Protein AF-A0A8S1MNM2-F1 (afdb_monomer_lite)

Foldseek 3Di:
DPVVVVVVVVVVVVVVVVVVVVVVVVVLVVVLVPDPPDQWDWDWDDDPWKIKIKTFGRPAPAWDDKDKDWDQDLVQQKIKIWIWTWGQDPVRDIHIHIDIDIDHHPNQFDDAWDWDDDRGMIMTMTTGDPDD

Radius of gyration: 23.04 Å; chains: 1; bounding box: 38×21×87 Å

Organism: NCBI:txid65129

Secondary structure (DSSP, 8-state):
--HHHHHHHHHHHHHHHHHHHHHHHHHHHHHTTS--TTSEEEEEEE-SSEEEEEEEESS-SSEEEEEEEEEEETTTTEEEEEEEEEEE-TTS-EEEEEEEEEEEPPTTB-SPPEEEE-SSEEEEEEEBPPP-

Sequence (132 aa):
MKNDDRNQEINDQEIENEKLREENKILNQELSKVQCNQEFVSSSKYDHRTVWIKLQAQKFKKKIASELKFCVFQQQQVLEITGLIQEIGRENQIEYYLFSQRINLPKAVTGQPKIIQTEEIIEIIYEVQKPN

pLDDT: mean 73.5, std 11.57, range [42.5, 88.0]

Structure (mmCIF, N/CA/C/O backbone):
data_AF-A0A8S1MNM2-F1
#
_entry.id   AF-A0A8S1MNM2-F1
#
loop_
_atom_site.group_PDB
_atom_site.id
_atom_site.type_symbol
_atom_site.label_atom_id
_atom_site.label_alt_id
_atom_site.label_comp_id
_atom_site.label_asym_id
_atom_site.label_entity_id
_atom_site.label_seq_id
_atom_site.pdbx_PDB_ins_code
_atom_site.Cartn_x
_atom_site.Cartn_y
_atom_site.Cartn_z
_atom_site.occupancy
_atom_site.B_iso_or_equiv
_atom_site.auth_seq_id
_atom_site.auth_comp_id
_atom_site.auth_asym_id
_atom_site.auth_atom_id
_atom_site.pdbx_PDB_model_num
ATOM 1 N N . MET A 1 1 ? 18.781 -2.457 -57.894 1.00 54.84 1 MET A N 1
ATOM 2 C CA . MET A 1 1 ? 17.653 -1.881 -57.133 1.00 54.84 1 MET A CA 1
ATOM 3 C C . MET A 1 1 ? 17.033 -2.960 -56.243 1.00 54.84 1 MET A C 1
ATOM 5 O O . MET A 1 1 ? 15.943 -3.417 -56.521 1.00 54.84 1 MET A O 1
ATOM 9 N N . LYS A 1 2 ? 17.778 -3.459 -55.244 1.00 55.69 2 LYS A N 1
ATOM 10 C CA . LYS A 1 2 ? 17.292 -4.425 -54.227 1.00 55.69 2 LYS A CA 1
ATOM 11 C C . LYS A 1 2 ? 17.684 -4.023 -52.793 1.00 55.69 2 LYS A C 1
ATOM 13 O O . LYS A 1 2 ? 17.283 -4.683 -51.846 1.00 55.69 2 LYS A O 1
ATOM 18 N N . ASN A 1 3 ? 18.509 -2.981 -52.647 1.00 56.91 3 ASN A N 1
ATOM 19 C CA . ASN A 1 3 ? 19.006 -2.511 -51.352 1.00 56.91 3 ASN A CA 1
ATOM 20 C C . ASN A 1 3 ? 18.102 -1.424 -50.756 1.00 56.91 3 ASN A C 1
ATOM 22 O O . ASN A 1 3 ? 17.972 -1.371 -49.541 1.00 56.91 3 ASN A O 1
ATOM 26 N N . ASP A 1 4 ? 17.446 -0.617 -51.597 1.00 59.34 4 ASP A N 1
ATOM 27 C CA . ASP A 1 4 ? 16.537 0.443 -51.140 1.00 59.34 4 ASP A CA 1
ATOM 28 C C . ASP A 1 4 ? 15.258 -0.149 -50.521 1.00 59.34 4 ASP A C 1
ATOM 30 O O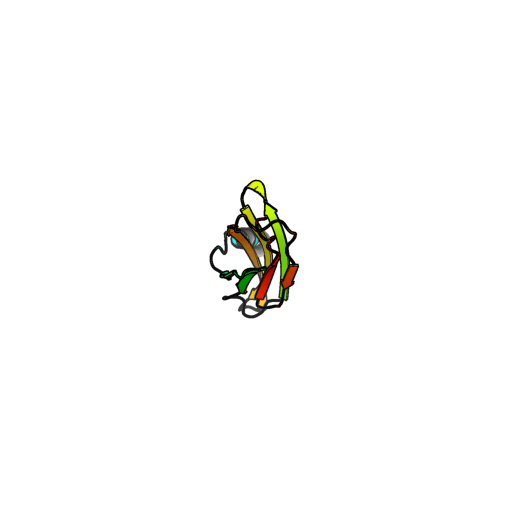 . ASP A 1 4 ? 14.845 0.286 -49.451 1.00 59.34 4 ASP A O 1
ATOM 34 N N . ASP A 1 5 ? 14.730 -1.236 -51.103 1.00 65.38 5 ASP A N 1
ATOM 35 C CA . ASP A 1 5 ? 13.585 -1.983 -50.550 1.00 65.38 5 ASP A CA 1
ATOM 36 C C . ASP A 1 5 ? 13.903 -2.609 -49.180 1.00 65.38 5 ASP A C 1
ATOM 38 O O . ASP A 1 5 ? 13.073 -2.610 -48.277 1.00 65.38 5 ASP A O 1
ATOM 42 N N . ARG A 1 6 ? 15.138 -3.098 -48.994 1.00 66.75 6 ARG A N 1
ATOM 43 C CA . ARG A 1 6 ? 15.581 -3.738 -47.743 1.00 66.75 6 ARG A CA 1
ATOM 44 C C . ARG A 1 6 ? 15.808 -2.736 -46.615 1.00 66.75 6 ARG A C 1
ATOM 46 O O . ARG A 1 6 ? 15.557 -3.056 -45.461 1.00 66.75 6 ARG A O 1
ATOM 53 N N . ASN A 1 7 ? 16.293 -1.539 -46.938 1.00 78.50 7 ASN A N 1
ATOM 54 C CA . ASN A 1 7 ? 16.490 -0.480 -45.948 1.00 78.50 7 ASN A CA 1
ATOM 55 C C . ASN A 1 7 ? 15.153 0.099 -45.471 1.00 78.50 7 ASN A C 1
ATOM 57 O O . ASN A 1 7 ? 15.028 0.442 -44.298 1.00 78.50 7 ASN A O 1
ATOM 61 N N . GLN A 1 8 ? 14.153 0.156 -46.355 1.00 79.62 8 GLN A N 1
ATOM 62 C CA . GLN A 1 8 ? 12.800 0.551 -45.981 1.00 79.62 8 GLN A CA 1
ATOM 63 C C . GLN A 1 8 ? 12.152 -0.484 -45.054 1.00 79.62 8 GLN A C 1
ATOM 65 O O . GLN A 1 8 ? 11.619 -0.116 -44.014 1.00 79.62 8 GLN A O 1
ATOM 70 N N . GLU A 1 9 ? 12.285 -1.775 -45.373 1.00 82.50 9 GLU A N 1
ATOM 71 C CA . GLU A 1 9 ? 11.758 -2.863 -44.541 1.00 82.50 9 GLU A CA 1
ATOM 72 C C . GLU A 1 9 ? 12.385 -2.882 -43.134 1.00 82.50 9 GLU A C 1
ATOM 74 O O . GLU A 1 9 ? 11.683 -3.096 -42.149 1.00 82.50 9 GLU A O 1
ATOM 79 N N . ILE A 1 10 ? 13.687 -2.588 -43.019 1.00 81.56 10 ILE A N 1
ATOM 80 C CA . ILE A 1 10 ? 14.369 -2.458 -41.719 1.00 81.56 10 ILE A CA 1
ATOM 81 C C . ILE A 1 10 ? 13.810 -1.275 -40.920 1.00 81.56 10 ILE A C 1
ATOM 83 O O . ILE A 1 10 ? 13.503 -1.424 -39.741 1.00 81.56 10 ILE A O 1
ATOM 87 N N . ASN A 1 11 ? 13.639 -0.115 -41.554 1.00 83.19 11 ASN A N 1
ATOM 88 C CA . ASN A 1 11 ? 13.121 1.077 -40.886 1.00 83.19 11 ASN A CA 1
ATOM 89 C C . ASN A 1 11 ? 11.659 0.897 -40.434 1.00 83.19 11 ASN A C 1
ATOM 91 O O . ASN A 1 11 ? 11.285 1.313 -39.339 1.00 83.19 11 ASN A O 1
ATOM 95 N N . ASP A 1 12 ? 10.839 0.225 -41.242 1.00 85.94 12 ASP A N 1
ATOM 96 C CA . ASP A 1 12 ? 9.451 -0.077 -40.891 1.00 85.94 12 ASP A CA 1
ATOM 97 C C . ASP A 1 12 ? 9.381 -1.063 -39.707 1.00 85.94 12 ASP A C 1
ATOM 99 O O . ASP A 1 12 ? 8.591 -0.858 -38.781 1.00 85.94 12 ASP A O 1
ATOM 103 N N . GLN A 1 13 ? 10.271 -2.065 -39.668 1.00 82.12 13 GLN A N 1
ATOM 104 C CA . GLN A 1 13 ? 10.411 -2.983 -38.529 1.00 82.12 13 GLN A CA 1
ATOM 105 C C . GLN A 1 13 ? 10.914 -2.284 -37.258 1.00 82.12 13 GLN A C 1
ATOM 107 O O . GLN A 1 13 ? 10.492 -2.635 -36.156 1.00 82.12 13 GLN A O 1
ATOM 112 N N . GLU A 1 14 ? 11.809 -1.301 -37.363 1.00 83.56 14 GLU A N 1
ATOM 113 C CA . GLU A 1 14 ? 12.272 -0.517 -36.209 1.00 83.56 14 GLU A CA 1
ATOM 114 C C . GLU A 1 14 ? 11.141 0.336 -35.617 1.00 83.56 14 GLU A C 1
ATOM 116 O O . GLU A 1 14 ? 10.948 0.341 -34.401 1.00 83.56 14 GLU A O 1
ATOM 121 N N . ILE A 1 15 ? 10.326 0.972 -36.465 1.00 88.00 15 ILE A N 1
ATOM 122 C CA . ILE A 1 15 ? 9.153 1.748 -36.036 1.00 88.00 15 ILE A CA 1
ATOM 123 C C . ILE A 1 15 ? 8.096 0.845 -35.386 1.00 88.00 15 ILE A C 1
ATOM 125 O O . ILE A 1 15 ? 7.495 1.218 -34.376 1.00 88.00 15 ILE A O 1
ATOM 129 N N . GLU A 1 16 ? 7.851 -0.340 -35.947 1.00 88.00 16 GLU A N 1
ATOM 130 C CA . GLU A 1 16 ? 6.919 -1.312 -35.371 1.00 88.00 16 GLU A CA 1
ATOM 131 C C . GLU A 1 16 ? 7.416 -1.838 -34.016 1.00 88.00 16 GLU A C 1
ATOM 133 O O . GLU A 1 16 ? 6.643 -1.911 -33.061 1.00 88.00 16 GLU A O 1
ATOM 138 N N . ASN A 1 17 ? 8.717 -2.103 -33.881 1.00 84.38 17 ASN A N 1
ATOM 139 C CA . ASN A 1 17 ? 9.314 -2.504 -32.608 1.00 84.38 17 ASN A CA 1
ATOM 140 C C . ASN A 1 17 ? 9.236 -1.405 -31.539 1.00 84.38 17 ASN A C 1
ATOM 142 O O . ASN A 1 17 ? 8.994 -1.714 -30.370 1.00 84.38 17 ASN A O 1
ATOM 146 N N . GLU A 1 18 ? 9.419 -0.135 -31.908 1.00 84.88 18 GLU A N 1
ATOM 147 C CA . GLU A 1 18 ? 9.265 0.996 -30.984 1.00 84.88 18 GLU A CA 1
ATOM 148 C C . GLU A 1 18 ? 7.818 1.078 -30.466 1.00 84.88 18 GLU A C 1
ATOM 150 O O . GLU A 1 18 ? 7.592 1.161 -29.258 1.00 84.88 18 GLU A O 1
ATOM 155 N N . LYS A 1 19 ? 6.827 0.920 -31.356 1.00 87.94 19 LYS A N 1
ATOM 156 C CA . LYS 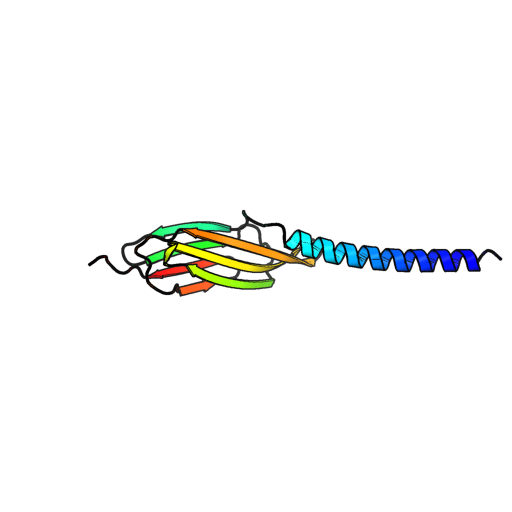A 1 19 ? 5.402 0.876 -30.980 1.00 87.94 19 LYS A CA 1
ATOM 157 C C . LYS A 1 19 ? 5.080 -0.305 -30.070 1.00 87.94 19 LYS A C 1
ATOM 159 O O . LYS A 1 19 ? 4.446 -0.120 -29.035 1.00 87.94 19 LYS A O 1
ATOM 164 N N . LEU A 1 20 ? 5.565 -1.503 -30.401 1.00 78.81 20 LEU A N 1
ATOM 165 C CA . LEU A 1 20 ? 5.372 -2.696 -29.571 1.00 78.81 20 LEU A CA 1
ATOM 166 C C . LEU A 1 20 ? 6.029 -2.553 -28.189 1.00 78.81 20 LEU A C 1
ATOM 168 O O . LEU A 1 20 ? 5.519 -3.099 -27.208 1.00 78.81 20 LEU A O 1
ATOM 172 N N . ARG A 1 21 ? 7.140 -1.813 -28.072 1.00 76.50 21 ARG A N 1
ATOM 173 C CA . ARG A 1 21 ? 7.770 -1.487 -26.780 1.00 76.50 21 ARG A CA 1
ATOM 174 C C . ARG A 1 21 ? 6.947 -0.493 -25.971 1.00 76.50 21 ARG A C 1
ATOM 176 O O . ARG A 1 21 ? 6.814 -0.678 -24.760 1.00 76.50 21 ARG A O 1
ATOM 183 N N . GLU A 1 22 ? 6.387 0.530 -26.607 1.00 79.38 22 GLU A N 1
ATOM 184 C CA . GLU A 1 22 ? 5.488 1.477 -25.943 1.00 79.38 22 GLU A CA 1
ATOM 185 C C . GLU A 1 22 ? 4.191 0.799 -25.481 1.00 79.38 22 GLU A C 1
ATOM 187 O O . GLU A 1 22 ? 3.792 0.977 -24.330 1.00 79.38 22 GLU A O 1
ATOM 192 N N . GLU A 1 23 ? 3.590 -0.060 -26.306 1.00 77.38 23 GLU A N 1
ATOM 193 C CA . GLU A 1 23 ? 2.409 -0.850 -25.937 1.00 77.38 23 GLU A CA 1
ATOM 194 C C . GLU A 1 23 ? 2.706 -1.831 -24.800 1.00 77.38 23 GLU A C 1
ATOM 196 O O . GLU A 1 23 ? 1.947 -1.893 -23.835 1.00 77.38 23 GLU A O 1
ATOM 201 N N . ASN A 1 24 ? 3.845 -2.534 -24.830 1.00 70.31 24 ASN A N 1
ATOM 202 C CA . ASN A 1 24 ? 4.266 -3.386 -23.711 1.00 70.31 24 ASN A CA 1
ATOM 203 C C . ASN A 1 24 ? 4.513 -2.585 -22.429 1.00 70.31 24 ASN A C 1
ATOM 205 O O . ASN A 1 24 ? 4.204 -3.055 -21.335 1.00 70.31 24 ASN A O 1
ATOM 209 N N . LYS A 1 25 ? 5.058 -1.369 -22.529 1.00 71.25 25 LYS A N 1
ATOM 210 C CA . LYS A 1 25 ? 5.246 -0.481 -21.376 1.00 71.25 25 LYS A CA 1
ATOM 211 C C . LYS A 1 25 ? 3.902 -0.065 -20.779 1.00 71.25 25 LYS A C 1
ATOM 213 O O . LYS A 1 25 ? 3.760 -0.081 -19.559 1.00 71.25 25 LYS A O 1
ATOM 218 N N . ILE A 1 26 ? 2.923 0.263 -21.618 1.00 73.81 26 ILE A N 1
ATOM 219 C CA . ILE A 1 26 ? 1.567 0.624 -21.188 1.00 73.81 26 ILE A CA 1
ATOM 220 C C . ILE A 1 26 ? 0.857 -0.595 -20.581 1.00 73.81 26 ILE A C 1
ATOM 222 O O . ILE A 1 26 ? 0.327 -0.496 -19.478 1.00 73.81 26 ILE A O 1
ATOM 226 N N . LEU A 1 27 ? 0.931 -1.765 -21.219 1.00 64.81 27 LEU A N 1
ATOM 227 C CA . LEU A 1 27 ? 0.333 -3.007 -20.719 1.00 64.81 27 LEU A CA 1
ATOM 228 C C . LEU A 1 27 ? 0.970 -3.478 -19.409 1.00 64.81 27 LEU A C 1
ATOM 230 O O . LEU A 1 27 ? 0.252 -3.905 -18.514 1.00 64.81 27 LEU A O 1
ATOM 234 N N . ASN A 1 28 ? 2.286 -3.340 -19.230 1.00 57.66 28 ASN A N 1
ATOM 235 C CA . ASN A 1 28 ? 2.935 -3.622 -17.946 1.00 57.66 28 ASN A CA 1
ATOM 236 C C . ASN A 1 28 ? 2.505 -2.625 -16.859 1.00 57.66 28 ASN A C 1
ATOM 238 O O . ASN A 1 28 ? 2.256 -3.021 -15.723 1.00 57.66 28 ASN A O 1
ATOM 242 N N . GLN A 1 29 ? 2.329 -1.347 -17.208 1.00 53.62 29 GLN A N 1
ATOM 243 C CA . GLN A 1 29 ? 1.749 -0.351 -16.299 1.00 53.62 29 GLN A CA 1
ATOM 244 C C . GLN A 1 29 ? 0.278 -0.638 -15.964 1.00 53.62 29 GLN A C 1
ATOM 246 O O . GLN A 1 29 ? -0.191 -0.249 -14.894 1.00 53.62 29 GLN A O 1
ATOM 251 N N . GLU A 1 30 ? -0.462 -1.298 -16.853 1.00 59.16 30 GLU A N 1
ATOM 252 C CA . GLU A 1 30 ? -1.842 -1.727 -16.624 1.00 59.16 30 GLU A CA 1
ATOM 253 C C . GLU A 1 30 ? -1.935 -3.052 -15.857 1.00 59.16 30 GLU A C 1
ATOM 255 O O . GLU A 1 30 ? -2.790 -3.185 -14.985 1.00 59.16 30 GLU A O 1
ATOM 260 N N . LEU A 1 31 ? -1.011 -3.990 -16.064 1.00 49.66 31 LEU A N 1
ATOM 261 C CA . LEU A 1 31 ? -0.898 -5.226 -15.284 1.00 49.66 31 LEU A CA 1
ATOM 262 C C . LEU A 1 31 ? -0.520 -4.941 -13.824 1.00 49.66 31 LEU A C 1
ATOM 264 O O . LEU A 1 31 ? -1.111 -5.531 -12.924 1.00 49.66 31 LEU A O 1
ATOM 268 N N . SER A 1 32 ? 0.332 -3.944 -13.562 1.00 49.16 32 SER A N 1
ATOM 269 C CA . SER A 1 32 ? 0.547 -3.396 -12.212 1.00 49.16 32 SER A CA 1
ATOM 270 C C . SER A 1 32 ? -0.730 -2.843 -11.563 1.00 49.16 32 SER A C 1
ATOM 272 O O . SER A 1 32 ? -0.800 -2.741 -10.336 1.00 49.16 32 SER A O 1
ATOM 274 N N . LYS A 1 33 ? -1.746 -2.476 -12.362 1.00 45.22 33 LYS A N 1
ATOM 275 C CA . LYS A 1 33 ? -3.037 -1.968 -11.872 1.00 45.22 33 LYS A CA 1
ATOM 276 C C . LYS A 1 33 ? -4.048 -3.072 -11.556 1.00 45.22 33 LYS A C 1
ATOM 278 O O . LYS A 1 33 ? -4.992 -2.815 -10.807 1.00 45.22 33 LYS A O 1
ATOM 283 N N . VAL A 1 34 ? -3.854 -4.300 -12.042 1.00 49.59 34 VAL A N 1
ATOM 284 C CA . VAL A 1 34 ? -4.760 -5.430 -11.781 1.00 49.59 34 VAL A CA 1
ATOM 285 C C . VAL A 1 34 ? -4.279 -6.229 -10.562 1.00 49.59 34 VAL A C 1
ATOM 287 O O . VAL A 1 34 ? -3.729 -7.316 -10.659 1.00 49.59 34 VAL A O 1
ATOM 290 N N . GLN A 1 35 ? -4.541 -5.636 -9.393 1.00 47.00 35 GLN A N 1
ATOM 291 C CA . GLN A 1 35 ? -4.808 -6.276 -8.096 1.00 47.00 35 GLN A CA 1
ATOM 292 C C . GLN A 1 35 ? -3.822 -7.333 -7.574 1.00 47.00 35 GLN A C 1
ATOM 294 O O . GLN A 1 35 ? -3.966 -8.524 -7.854 1.00 47.00 35 GLN A O 1
ATOM 299 N N . CYS A 1 36 ? -3.003 -6.949 -6.587 1.00 42.50 36 CYS A N 1
ATOM 300 C CA . CYS A 1 36 ? -2.547 -7.911 -5.588 1.00 42.50 36 CYS A CA 1
ATOM 301 C C . CYS A 1 36 ? -3.412 -7.886 -4.322 1.00 42.50 36 CYS A C 1
ATOM 303 O O . CYS A 1 36 ? -3.046 -7.353 -3.278 1.00 42.50 36 CYS A O 1
ATOM 305 N N . ASN A 1 37 ? -4.584 -8.519 -4.408 1.00 45.31 37 ASN A N 1
ATOM 306 C CA . ASN A 1 37 ? -5.504 -8.680 -3.275 1.00 45.31 37 ASN A CA 1
ATOM 307 C C . ASN A 1 37 ? -5.021 -9.710 -2.221 1.00 45.31 37 ASN A C 1
ATOM 309 O O . ASN A 1 37 ? -5.776 -10.040 -1.310 1.00 45.31 37 ASN A O 1
ATOM 313 N N . GLN A 1 38 ? -3.804 -10.266 -2.339 1.00 47.34 38 GLN A N 1
ATOM 314 C CA . GLN A 1 38 ? -3.338 -11.395 -1.511 1.00 47.34 38 GLN A CA 1
ATOM 315 C C . GLN A 1 38 ? -1.890 -11.284 -0.995 1.00 47.34 38 GLN A C 1
ATOM 317 O O . GLN A 1 38 ? -1.351 -12.259 -0.478 1.00 47.34 38 GLN A O 1
ATOM 322 N N . GLU A 1 39 ? -1.222 -10.139 -1.134 1.00 52.66 39 GLU A N 1
ATOM 323 C CA . GLU A 1 39 ? 0.209 -10.035 -0.787 1.00 52.66 39 GLU A CA 1
ATOM 324 C C . GLU A 1 39 ? 0.509 -9.757 0.683 1.00 52.66 39 GLU A C 1
ATOM 326 O O . GLU A 1 39 ? 1.629 -9.996 1.145 1.00 52.66 39 GLU A O 1
ATOM 331 N N . PHE A 1 40 ? -0.499 -9.306 1.426 1.00 52.78 40 PHE A N 1
ATOM 332 C CA . PHE A 1 40 ? -0.378 -9.016 2.843 1.00 52.78 40 PHE A CA 1
ATOM 333 C C . PHE A 1 40 ? -1.336 -9.882 3.644 1.00 52.78 40 PHE A C 1
ATOM 335 O O . PHE A 1 40 ? -2.555 -9.816 3.476 1.00 52.78 40 PHE A O 1
ATOM 342 N N . VAL A 1 41 ? -0.782 -10.666 4.567 1.00 56.66 41 VAL A N 1
ATOM 343 C CA . VAL A 1 41 ? -1.589 -11.328 5.591 1.00 56.66 41 VAL A CA 1
ATOM 344 C C . VAL A 1 41 ? -1.807 -10.330 6.715 1.00 56.66 41 VAL A C 1
ATOM 346 O O . VAL A 1 41 ? -0.857 -9.872 7.355 1.00 56.66 41 VAL A O 1
ATOM 349 N N . SER A 1 42 ? -3.071 -9.977 6.935 1.00 57.19 42 SER A N 1
ATOM 350 C CA . SER A 1 42 ? -3.476 -9.142 8.057 1.00 57.19 42 SER A CA 1
ATOM 351 C C . SER A 1 42 ? -3.688 -9.999 9.296 1.00 57.19 42 SER A C 1
ATOM 353 O O . SER A 1 42 ? -4.465 -10.953 9.270 1.00 57.19 42 SER A O 1
ATOM 355 N N . SER A 1 43 ? -3.058 -9.616 10.399 1.00 66.62 43 SER A N 1
ATOM 356 C CA . SER A 1 43 ? -3.403 -10.118 11.726 1.00 66.62 43 SER A CA 1
ATOM 357 C C . SER A 1 43 ? -3.801 -8.950 12.615 1.00 66.62 43 SER A C 1
ATOM 359 O O . SER A 1 43 ? -3.210 -7.872 12.545 1.00 66.62 43 SER A O 1
ATOM 361 N N . SER A 1 44 ? -4.822 -9.158 13.438 1.00 64.25 44 SER A N 1
ATOM 362 C CA . SER A 1 44 ? -5.298 -8.149 14.376 1.00 64.25 44 SER A CA 1
ATOM 363 C C . SER A 1 44 ? -5.233 -8.708 15.785 1.00 64.25 44 SER A C 1
ATOM 365 O O . SER A 1 44 ? -5.715 -9.811 16.048 1.00 64.25 44 SER A O 1
ATOM 367 N N . LYS A 1 45 ? -4.627 -7.947 16.693 1.00 70.75 45 LYS A N 1
ATOM 368 C CA . LYS A 1 45 ? -4.671 -8.199 18.130 1.00 70.75 45 LYS A CA 1
ATOM 369 C C . LYS A 1 45 ? -5.418 -7.055 18.792 1.00 70.75 45 LYS A C 1
ATOM 371 O O . LYS A 1 45 ? -5.191 -5.887 18.486 1.00 70.75 45 LYS A O 1
ATOM 376 N N . TYR A 1 46 ? -6.330 -7.424 19.677 1.00 63.31 46 TYR A N 1
ATOM 377 C CA . TYR A 1 46 ? -7.148 -6.491 20.430 1.00 63.31 46 TYR A CA 1
ATOM 378 C C . TYR A 1 46 ? -6.796 -6.612 21.903 1.00 63.31 46 TYR A C 1
ATOM 380 O O . TYR A 1 46 ? -6.817 -7.715 22.453 1.00 63.31 46 TYR A O 1
ATOM 388 N N . ASP A 1 47 ? -6.508 -5.485 22.538 1.00 67.25 47 ASP A N 1
ATOM 389 C CA . ASP A 1 47 ? -6.511 -5.392 23.987 1.00 67.25 47 ASP A CA 1
ATOM 390 C C . ASP A 1 47 ? -7.434 -4.259 24.456 1.00 67.25 47 ASP A C 1
ATOM 392 O O . ASP A 1 47 ? -8.146 -3.617 23.688 1.00 67.25 47 ASP A O 1
ATOM 396 N N . HIS A 1 48 ? -7.475 -4.050 25.766 1.00 63.84 48 HIS A N 1
ATOM 397 C CA . HIS A 1 48 ? -8.380 -3.112 26.420 1.00 63.84 48 HIS A CA 1
ATOM 398 C C . HIS A 1 48 ? -7.998 -1.631 26.221 1.00 63.84 48 HIS A C 1
ATOM 400 O O . HIS A 1 48 ? -8.691 -0.761 26.748 1.00 63.84 48 HIS A O 1
ATOM 406 N N . ARG A 1 49 ? -6.896 -1.334 25.522 1.00 72.50 49 ARG A N 1
ATOM 407 C CA . ARG A 1 49 ? -6.397 0.028 25.262 1.00 72.50 49 ARG A CA 1
ATOM 408 C C . ARG A 1 49 ? -6.088 0.278 23.794 1.00 72.50 49 ARG A C 1
ATOM 410 O O . ARG A 1 49 ? -6.100 1.432 23.375 1.00 72.50 49 ARG A O 1
ATOM 417 N N . THR A 1 50 ? -5.784 -0.763 23.029 1.00 80.12 50 THR A N 1
ATOM 418 C CA . THR A 1 50 ? -5.284 -0.643 21.668 1.00 80.12 50 THR A CA 1
ATOM 419 C C . THR A 1 50 ? -5.868 -1.694 20.733 1.00 80.12 50 THR A C 1
ATOM 421 O O . THR A 1 50 ? -6.098 -2.852 21.092 1.00 80.12 50 THR A O 1
ATOM 424 N N . VAL A 1 51 ? -6.086 -1.273 19.490 1.00 81.00 51 VAL A N 1
ATOM 425 C CA . VAL A 1 51 ? -6.298 -2.171 18.354 1.00 81.00 51 VAL A CA 1
ATOM 426 C C . VAL A 1 51 ? -5.016 -2.151 17.547 1.00 81.00 51 VAL A C 1
ATOM 428 O O . VAL A 1 51 ? -4.656 -1.119 16.978 1.00 81.00 51 VAL A O 1
ATOM 431 N N . TRP A 1 52 ? -4.334 -3.289 17.495 1.00 85.25 52 TRP A N 1
ATOM 432 C CA . TRP A 1 52 ? -3.111 -3.449 16.727 1.00 85.25 52 TRP A CA 1
ATOM 433 C C . TRP A 1 52 ? -3.379 -4.292 15.488 1.00 85.25 52 TRP A C 1
ATOM 435 O O . TRP A 1 52 ? -3.783 -5.453 15.574 1.00 85.25 52 TRP A O 1
ATOM 445 N N . ILE A 1 53 ? -3.153 -3.694 14.325 1.00 82.44 53 ILE A N 1
ATOM 446 C CA . ILE A 1 53 ? -3.260 -4.337 13.023 1.00 82.44 53 ILE A CA 1
ATOM 447 C C . ILE A 1 53 ? -1.849 -4.450 12.461 1.00 82.44 53 ILE A C 1
ATOM 449 O O . ILE A 1 53 ? -1.153 -3.449 12.301 1.00 82.44 53 ILE A O 1
ATOM 453 N N . LYS A 1 54 ? -1.437 -5.674 12.148 1.00 82.31 54 LYS A N 1
ATOM 454 C CA . LYS A 1 54 ? -0.156 -5.971 11.518 1.00 82.31 54 LYS A CA 1
ATOM 455 C C . LYS A 1 54 ? -0.400 -6.513 10.120 1.00 82.31 54 LYS A C 1
ATOM 457 O O . LYS A 1 54 ? -1.064 -7.541 9.965 1.00 82.31 54 LYS A O 1
ATOM 462 N N . LEU A 1 55 ? 0.172 -5.841 9.129 1.00 77.69 55 LEU A N 1
ATOM 463 C CA . LEU A 1 55 ? 0.233 -6.293 7.748 1.00 77.69 55 LEU A CA 1
ATOM 464 C C . LEU A 1 55 ? 1.655 -6.733 7.449 1.00 77.69 55 LEU A C 1
ATOM 466 O O . LEU A 1 55 ? 2.584 -5.929 7.508 1.00 77.69 55 LEU A O 1
ATOM 470 N N . GLN A 1 56 ? 1.821 -8.015 7.146 1.00 73.00 56 GLN A N 1
ATOM 471 C CA . GLN A 1 56 ? 3.118 -8.559 6.772 1.00 73.00 56 GLN A CA 1
ATOM 472 C C . GLN A 1 56 ? 3.156 -8.821 5.276 1.00 73.00 56 GLN A C 1
ATOM 474 O O . GLN A 1 56 ? 2.315 -9.551 4.748 1.00 73.00 56 GLN A O 1
ATOM 479 N N . ALA A 1 57 ? 4.148 -8.229 4.628 1.00 65.81 57 ALA A N 1
ATOM 480 C CA . ALA A 1 57 ? 4.407 -8.366 3.212 1.00 65.81 57 ALA A CA 1
ATOM 481 C C . ALA A 1 57 ? 4.975 -9.776 2.963 1.00 65.81 57 ALA A C 1
ATOM 483 O O . ALA A 1 57 ? 6.092 -10.071 3.379 1.00 65.81 57 ALA A O 1
ATOM 484 N N . GLN A 1 58 ? 4.199 -10.689 2.367 1.00 62.16 58 GLN A N 1
ATOM 485 C CA . GLN A 1 58 ? 4.620 -12.096 2.251 1.00 62.16 58 GLN A CA 1
ATOM 486 C C . GLN A 1 58 ? 5.434 -12.409 0.993 1.00 62.16 58 GLN A C 1
ATOM 488 O O . GLN A 1 58 ? 6.154 -13.407 0.980 1.00 62.16 58 GLN A O 1
ATOM 493 N N . LYS A 1 59 ? 5.323 -11.601 -0.070 1.00 60.78 59 LYS A N 1
ATOM 494 C CA . LYS A 1 59 ? 5.967 -11.909 -1.360 1.00 60.78 59 LYS A CA 1
ATOM 495 C C . LYS A 1 59 ? 7.148 -11.025 -1.743 1.00 60.78 59 LYS A C 1
ATOM 497 O O . LYS A 1 59 ? 7.910 -11.459 -2.603 1.00 60.78 59 LYS A O 1
ATOM 502 N N . PHE A 1 60 ? 7.327 -9.855 -1.130 1.00 63.06 60 PHE A N 1
ATOM 503 C CA . PHE A 1 60 ? 8.388 -8.939 -1.555 1.00 63.06 60 PHE A CA 1
ATOM 504 C C . PHE A 1 60 ? 9.745 -9.458 -1.086 1.00 63.06 60 PHE A C 1
ATOM 506 O O . PHE A 1 60 ? 10.002 -9.583 0.109 1.00 63.06 60 PHE A O 1
ATOM 513 N N . LYS A 1 61 ? 10.612 -9.788 -2.039 1.00 61.59 61 LYS A N 1
ATOM 514 C CA . LYS A 1 61 ? 11.964 -10.303 -1.813 1.00 61.59 61 LYS A CA 1
ATOM 515 C C . LYS A 1 61 ? 13.004 -9.187 -1.784 1.00 61.59 61 LYS A C 1
ATOM 517 O O . LYS A 1 61 ? 14.016 -9.346 -1.107 1.00 61.59 61 LYS A O 1
ATOM 522 N N . LYS A 1 62 ? 12.794 -8.093 -2.534 1.00 68.62 62 LYS A N 1
ATOM 523 C CA . LYS A 1 62 ? 13.726 -6.947 -2.636 1.00 68.62 62 LYS A CA 1
ATOM 524 C C . LYS A 1 62 ? 13.006 -5.611 -2.835 1.00 68.62 62 LYS A C 1
ATOM 526 O O . LYS A 1 62 ? 13.084 -4.993 -3.900 1.00 68.62 62 LYS A O 1
ATOM 531 N N . LYS A 1 63 ? 12.282 -5.169 -1.809 1.00 70.62 63 LYS A N 1
ATOM 532 C CA . LYS A 1 63 ? 11.580 -3.882 -1.819 1.00 70.62 63 LYS A CA 1
ATOM 533 C C . LYS A 1 63 ? 12.575 -2.721 -1.941 1.00 70.62 63 LYS A C 1
ATOM 535 O O . LYS A 1 63 ? 13.515 -2.633 -1.162 1.00 70.62 63 LYS A O 1
ATOM 540 N N . ILE A 1 64 ? 12.332 -1.824 -2.893 1.00 74.69 64 ILE A N 1
ATOM 541 C CA . ILE A 1 64 ? 13.105 -0.586 -3.085 1.00 74.69 64 ILE A CA 1
ATOM 542 C C . ILE A 1 64 ? 12.453 0.550 -2.304 1.00 74.69 64 ILE A C 1
ATOM 544 O O . ILE A 1 64 ? 13.100 1.266 -1.546 1.00 74.69 64 ILE A O 1
ATOM 548 N N . ALA A 1 65 ? 11.149 0.720 -2.508 1.00 73.19 65 ALA A N 1
ATOM 549 C CA . ALA A 1 65 ? 10.379 1.815 -1.950 1.00 73.19 65 ALA A CA 1
ATOM 550 C C . ALA A 1 65 ? 8.904 1.429 -1.839 1.00 73.19 65 ALA A C 1
ATOM 552 O O . ALA A 1 65 ? 8.422 0.493 -2.479 1.00 73.19 65 ALA A O 1
ATOM 553 N N . SER A 1 66 ? 8.167 2.172 -1.023 1.00 75.88 66 SER A N 1
ATOM 554 C CA . SER A 1 66 ? 6.710 2.085 -0.991 1.00 75.88 66 SER A CA 1
ATOM 555 C C . SER A 1 66 ? 6.108 3.409 -0.577 1.00 75.88 66 SER A C 1
ATOM 557 O O . SER A 1 66 ? 6.523 3.976 0.435 1.00 75.88 66 SER A O 1
ATOM 559 N N . GLU A 1 67 ? 5.077 3.823 -1.295 1.00 82.06 67 GLU A N 1
ATOM 560 C CA . GLU A 1 67 ? 4.248 4.970 -0.954 1.00 82.06 67 GLU A CA 1
ATOM 561 C C . GLU A 1 67 ? 2.871 4.462 -0.551 1.00 82.06 67 GLU A C 1
ATOM 563 O O . GLU A 1 67 ? 2.108 3.980 -1.389 1.00 82.06 67 GLU A O 1
ATOM 568 N N . LEU A 1 68 ? 2.564 4.541 0.743 1.00 80.81 68 LEU A N 1
ATOM 569 C CA . LEU A 1 68 ? 1.296 4.082 1.298 1.00 80.81 68 LEU A CA 1
ATOM 570 C C . LEU A 1 68 ? 0.463 5.271 1.777 1.00 80.81 68 LEU A C 1
ATOM 572 O O . LEU A 1 68 ? 0.975 6.210 2.387 1.00 80.81 68 LEU A O 1
ATOM 576 N N . LYS A 1 69 ? -0.840 5.204 1.524 1.00 84.19 69 LYS A N 1
ATOM 577 C CA . LYS A 1 69 ? -1.859 6.138 1.995 1.00 84.19 69 LYS A CA 1
ATOM 578 C C . LYS A 1 69 ? -2.837 5.395 2.889 1.00 84.19 69 LYS A C 1
ATOM 580 O O . LYS A 1 69 ? -3.279 4.294 2.568 1.00 84.19 69 LYS A O 1
ATOM 585 N N . PHE A 1 70 ? -3.195 6.038 3.992 1.00 83.56 70 PHE A N 1
ATOM 586 C CA . PHE A 1 70 ? -4.063 5.482 5.022 1.00 83.56 70 PHE A CA 1
ATOM 587 C C . PHE A 1 70 ? -5.261 6.407 5.196 1.00 83.56 70 PHE A C 1
ATOM 589 O O . PHE A 1 70 ? -5.092 7.601 5.444 1.00 83.5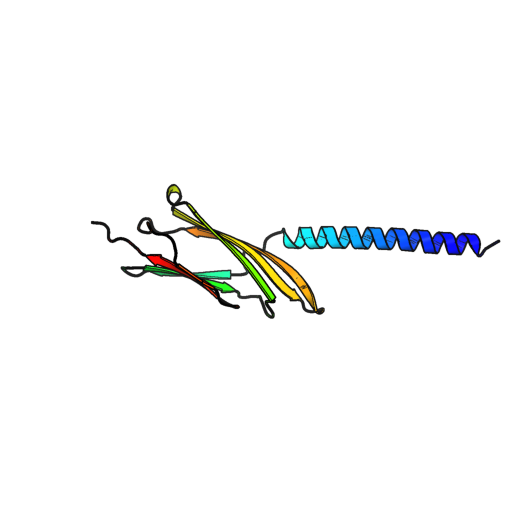6 70 PHE A O 1
ATOM 596 N N . CYS A 1 71 ? -6.468 5.867 5.063 1.00 85.12 71 CYS A N 1
ATOM 597 C CA . CYS A 1 71 ? -7.704 6.620 5.222 1.00 85.12 71 CYS A CA 1
ATOM 598 C C . CYS A 1 71 ? -8.634 5.909 6.204 1.00 85.12 71 CYS A C 1
ATOM 600 O O . CYS A 1 71 ? -8.924 4.724 6.053 1.00 85.12 71 CYS A O 1
ATOM 602 N N . VAL A 1 72 ? -9.106 6.634 7.219 1.00 82.62 72 VAL A N 1
ATOM 603 C CA . VAL A 1 72 ? -10.026 6.099 8.228 1.00 82.62 72 VAL A CA 1
ATOM 604 C C . VAL A 1 72 ? -11.419 6.653 7.988 1.00 82.62 72 VAL A C 1
ATOM 606 O O . VAL A 1 72 ? -11.659 7.851 8.121 1.00 82.62 72 VAL A O 1
ATOM 609 N N . PHE A 1 73 ? -12.358 5.762 7.697 1.00 84.31 73 PHE A N 1
ATOM 610 C CA . PHE A 1 73 ? -13.767 6.076 7.522 1.00 84.31 73 PHE A CA 1
ATOM 611 C C . PHE A 1 73 ? -14.530 5.737 8.804 1.00 84.31 73 PHE A C 1
ATOM 613 O O . PHE A 1 73 ? -15.084 4.646 8.944 1.00 84.31 73 PHE A O 1
ATOM 620 N N . GLN A 1 74 ? -14.573 6.679 9.751 1.00 79.94 74 GLN A N 1
ATOM 621 C CA . GLN A 1 74 ? -15.165 6.465 11.082 1.00 79.94 74 GLN A CA 1
ATOM 622 C C . GLN A 1 74 ? -16.629 5.994 11.035 1.00 79.94 74 GLN A C 1
ATOM 624 O O . GLN A 1 74 ? -17.016 5.102 11.782 1.00 79.94 74 GLN A O 1
ATOM 629 N N . GLN A 1 75 ? -17.449 6.532 10.127 1.00 83.38 75 GLN A N 1
ATOM 630 C CA . GLN A 1 75 ? -18.859 6.128 10.007 1.00 83.38 75 GLN A CA 1
ATOM 631 C C . GLN A 1 75 ? -19.022 4.679 9.528 1.00 83.38 75 GLN A C 1
ATOM 633 O O . GLN A 1 75 ? -19.929 3.981 9.971 1.00 83.38 75 GLN A O 1
ATOM 638 N N . GLN A 1 76 ? -18.133 4.225 8.642 1.00 84.25 76 GLN A N 1
ATOM 639 C CA . GLN A 1 76 ? -18.152 2.866 8.093 1.00 84.25 76 GLN A CA 1
ATOM 640 C C . GLN A 1 76 ? -17.382 1.877 8.971 1.00 84.25 76 GLN A C 1
ATOM 642 O O . GLN A 1 76 ? -17.492 0.677 8.753 1.00 84.25 76 GLN A O 1
ATOM 647 N N . GLN A 1 77 ? -16.619 2.373 9.953 1.00 84.25 77 GLN A N 1
ATOM 648 C CA . GLN A 1 77 ? -15.697 1.577 10.761 1.00 84.25 77 GLN A CA 1
ATOM 649 C C . GLN A 1 77 ? -14.700 0.824 9.875 1.00 84.25 77 GLN A C 1
ATOM 651 O O . GLN A 1 77 ? -14.488 -0.374 10.025 1.00 84.25 77 GLN A O 1
ATOM 656 N N . VAL A 1 78 ? -14.106 1.530 8.912 1.00 86.00 78 VAL A N 1
ATOM 657 C CA . VAL A 1 78 ? -13.154 0.950 7.959 1.00 86.00 78 VAL A CA 1
ATOM 658 C C . VAL A 1 78 ? -11.873 1.765 7.939 1.00 86.00 78 VAL A C 1
ATOM 660 O O . 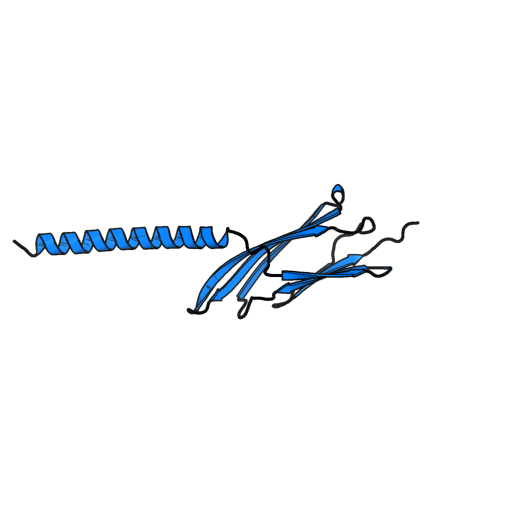VAL A 1 78 ? -11.904 2.991 7.844 1.00 86.00 78 VAL A O 1
ATOM 663 N N . LEU A 1 79 ? -10.747 1.064 7.972 1.00 85.31 79 LEU A N 1
ATOM 664 C CA . LEU A 1 79 ? -9.457 1.568 7.535 1.00 85.31 79 LEU A CA 1
ATOM 665 C C . LEU A 1 79 ? -9.216 1.089 6.106 1.00 85.31 79 LEU A C 1
ATOM 667 O O . LEU A 1 79 ? -9.234 -0.111 5.836 1.00 85.31 79 LEU A O 1
ATOM 671 N N . GLU A 1 80 ? -8.964 2.025 5.206 1.00 86.56 80 GLU A N 1
ATOM 672 C CA . GLU A 1 80 ? -8.493 1.745 3.860 1.00 86.56 80 GLU A CA 1
ATOM 673 C C . GLU A 1 80 ? -7.013 2.094 3.748 1.00 86.56 80 GLU A C 1
ATOM 675 O O . GLU A 1 80 ? -6.566 3.160 4.177 1.00 86.56 80 GLU A O 1
ATOM 680 N N . ILE A 1 81 ? -6.259 1.173 3.167 1.00 84.56 81 ILE A N 1
ATOM 681 C CA . ILE A 1 81 ? -4.833 1.308 2.930 1.00 84.56 81 ILE A CA 1
ATOM 682 C C . ILE A 1 81 ? -4.630 1.094 1.446 1.00 84.56 81 ILE A C 1
ATOM 684 O O . ILE A 1 81 ? -5.006 0.058 0.904 1.00 84.56 81 ILE A O 1
ATOM 688 N N . THR A 1 82 ? -4.059 2.086 0.786 1.00 85.31 82 THR A N 1
ATOM 689 C CA . THR A 1 82 ? -3.724 2.012 -0.634 1.00 85.31 82 THR A CA 1
ATOM 690 C C . THR A 1 82 ? -2.275 2.390 -0.827 1.00 85.31 82 THR A C 1
ATOM 692 O O . THR A 1 82 ? -1.696 3.078 0.010 1.00 85.31 82 THR A O 1
ATOM 695 N N . GLY A 1 83 ? -1.656 1.953 -1.912 1.00 81.06 83 GLY A N 1
ATOM 696 C CA . GLY A 1 83 ? -0.297 2.378 -2.178 1.00 81.06 83 GLY A CA 1
ATOM 697 C C . GLY A 1 83 ? 0.348 1.737 -3.384 1.00 81.06 83 GLY A C 1
ATOM 698 O O . GLY A 1 83 ? -0.214 0.849 -4.020 1.00 81.06 83 GLY A O 1
ATOM 699 N N . LEU A 1 84 ? 1.547 2.224 -3.671 1.00 82.38 84 LEU A N 1
ATOM 700 C CA . LEU A 1 84 ? 2.430 1.722 -4.709 1.00 82.38 84 LEU A CA 1
ATOM 701 C C . LEU A 1 84 ? 3.663 1.129 -4.035 1.00 82.38 84 LEU A C 1
ATOM 703 O O . LEU A 1 84 ? 4.329 1.804 -3.247 1.00 82.38 84 LEU A O 1
ATOM 707 N N . ILE A 1 85 ? 3.972 -0.122 -4.346 1.00 79.81 85 ILE A N 1
ATOM 708 C CA . ILE A 1 85 ? 5.175 -0.806 -3.878 1.00 79.81 85 ILE A CA 1
ATOM 709 C C . ILE A 1 85 ? 6.097 -1.007 -5.075 1.00 79.81 85 ILE A C 1
ATOM 711 O O . ILE A 1 85 ? 5.644 -1.387 -6.152 1.00 79.81 85 ILE A O 1
ATOM 715 N N . GLN A 1 86 ? 7.381 -0.718 -4.883 1.00 79.62 86 GLN A N 1
ATOM 716 C CA . GLN A 1 86 ? 8.424 -0.892 -5.887 1.00 79.62 86 GLN A CA 1
ATOM 717 C C . GLN A 1 86 ? 9.359 -2.015 -5.443 1.00 79.62 86 GLN A C 1
ATOM 719 O O . GLN A 1 86 ? 9.880 -1.979 -4.323 1.00 79.62 86 GLN A O 1
ATOM 724 N N . GLU A 1 87 ? 9.600 -2.987 -6.315 1.00 80.12 87 GLU A N 1
ATOM 725 C CA . GLU A 1 87 ? 10.483 -4.126 -6.058 1.00 80.12 87 GLU A CA 1
ATOM 726 C C . GLU A 1 87 ? 11.483 -4.319 -7.203 1.00 80.12 87 GLU A C 1
ATOM 728 O O . GLU A 1 87 ? 11.188 -4.001 -8.352 1.00 80.12 87 GLU A O 1
ATOM 733 N N . ILE A 1 88 ? 12.666 -4.861 -6.903 1.00 78.69 88 ILE A N 1
ATOM 734 C CA . ILE A 1 88 ? 13.556 -5.412 -7.933 1.00 78.69 88 ILE A CA 1
ATOM 735 C C . ILE A 1 88 ? 13.081 -6.825 -8.285 1.00 78.69 88 ILE A C 1
ATOM 737 O O . ILE A 1 88 ? 13.247 -7.759 -7.496 1.00 78.69 88 ILE A O 1
ATOM 741 N N . GLY A 1 89 ? 12.535 -6.974 -9.490 1.00 75.62 89 GLY A N 1
ATOM 742 C CA . GLY A 1 89 ? 12.118 -8.248 -10.063 1.00 75.62 89 GLY A CA 1
ATOM 743 C C . GLY A 1 89 ? 13.286 -9.199 -10.346 1.00 75.62 89 GLY A C 1
ATOM 744 O O . GLY A 1 89 ? 14.467 -8.868 -10.205 1.00 75.62 89 GLY A O 1
ATOM 745 N N . ARG A 1 90 ? 12.968 -10.421 -10.788 1.00 69.56 90 ARG A N 1
ATOM 746 C CA . ARG A 1 90 ? 13.976 -11.478 -11.037 1.00 69.56 90 ARG A CA 1
ATOM 747 C C . ARG A 1 90 ? 14.972 -11.131 -12.146 1.00 69.56 90 ARG A C 1
ATOM 749 O O . ARG A 1 90 ? 16.084 -11.647 -12.132 1.00 69.56 90 ARG A O 1
ATOM 756 N N . GLU A 1 91 ? 14.586 -10.247 -13.060 1.00 78.19 91 GLU A N 1
ATOM 757 C CA . GLU A 1 91 ? 15.405 -9.789 -14.188 1.00 78.19 91 GLU A CA 1
ATOM 758 C C . GLU A 1 91 ? 16.122 -8.456 -13.901 1.00 78.19 91 GLU A C 1
ATOM 760 O O . GLU A 1 91 ? 16.570 -7.778 -14.818 1.00 78.19 91 GLU A O 1
ATOM 765 N N . ASN A 1 92 ? 16.230 -8.055 -12.625 1.00 75.00 92 ASN A N 1
ATOM 766 C CA . ASN A 1 92 ? 16.750 -6.750 -12.184 1.00 75.00 92 ASN A CA 1
ATOM 767 C C . ASN A 1 92 ? 15.975 -5.529 -12.718 1.00 75.00 92 ASN A C 1
ATOM 769 O O . ASN A 1 92 ? 16.448 -4.398 -12.604 1.00 75.00 92 ASN A O 1
ATOM 773 N N . GLN A 1 93 ? 14.776 -5.735 -13.260 1.00 75.88 93 GLN A N 1
ATOM 774 C CA . GLN A 1 93 ? 13.852 -4.659 -13.603 1.00 75.88 93 GLN A CA 1
ATOM 775 C C . GLN A 1 93 ? 13.077 -4.182 -12.370 1.00 75.88 93 GLN A C 1
ATOM 777 O O . GLN A 1 93 ? 12.830 -4.958 -11.445 1.00 75.88 93 GLN A O 1
ATOM 782 N N . ILE A 1 94 ? 12.689 -2.906 -12.361 1.00 77.75 94 ILE A N 1
ATOM 783 C CA . ILE A 1 94 ? 11.822 -2.354 -11.316 1.00 77.75 94 ILE A CA 1
ATOM 784 C C . ILE A 1 94 ? 10.381 -2.746 -11.634 1.00 77.75 94 ILE A C 1
ATOM 786 O O . ILE A 1 94 ? 9.849 -2.384 -12.683 1.00 77.75 94 ILE A O 1
ATOM 790 N N . GLU A 1 95 ? 9.753 -3.463 -10.713 1.00 76.19 95 GLU A N 1
ATOM 791 C CA . GLU A 1 95 ? 8.358 -3.877 -10.784 1.00 76.19 95 GLU A CA 1
ATOM 792 C C . GLU A 1 95 ? 7.516 -3.039 -9.823 1.00 76.19 95 GLU A C 1
ATOM 794 O O . GLU A 1 95 ? 7.934 -2.715 -8.707 1.00 76.19 95 GLU A O 1
ATOM 799 N N . TYR A 1 96 ? 6.318 -2.684 -10.278 1.00 76.81 96 TYR A N 1
ATOM 800 C CA . TYR A 1 96 ? 5.386 -1.836 -9.552 1.00 76.81 96 TYR A CA 1
ATOM 801 C C . TYR A 1 96 ? 4.145 -2.636 -9.184 1.00 76.81 96 TYR A C 1
ATOM 803 O O . TYR A 1 96 ? 3.512 -3.247 -10.044 1.00 76.81 96 TYR A O 1
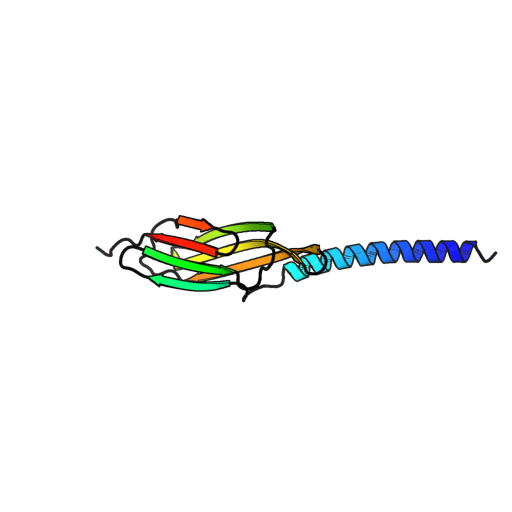ATOM 811 N N . TYR A 1 97 ? 3.767 -2.578 -7.915 1.00 74.38 97 TYR A N 1
ATOM 812 C CA . TYR A 1 97 ? 2.631 -3.306 -7.373 1.00 74.38 97 TYR A CA 1
ATOM 813 C C . TYR A 1 97 ? 1.655 -2.320 -6.744 1.00 74.38 97 TYR A C 1
ATOM 815 O O . TYR A 1 97 ? 2.025 -1.563 -5.840 1.00 74.38 97 TYR A O 1
ATOM 823 N N . LEU A 1 98 ? 0.404 -2.318 -7.212 1.00 72.56 98 LEU A N 1
ATOM 824 C CA . LEU A 1 98 ? -0.663 -1.610 -6.516 1.00 72.56 98 LEU A CA 1
ATOM 825 C C . LEU A 1 98 ? -1.190 -2.447 -5.358 1.00 72.56 98 LEU A C 1
ATOM 827 O O . LEU A 1 98 ? -1.665 -3.572 -5.523 1.00 72.56 98 LEU A O 1
ATOM 831 N N . PHE A 1 99 ? -1.152 -1.834 -4.185 1.00 76.06 99 PHE A N 1
ATOM 832 C CA . PHE A 1 99 ? -1.694 -2.374 -2.959 1.00 76.06 99 PHE A CA 1
ATOM 833 C C . PHE A 1 99 ? -3.006 -1.668 -2.620 1.00 76.06 99 PHE A C 1
ATOM 835 O O . PHE A 1 99 ? -3.084 -0.438 -2.628 1.00 76.06 99 PHE A O 1
ATOM 842 N N . SER A 1 100 ? -4.039 -2.446 -2.306 1.00 80.94 100 SER A N 1
ATOM 843 C CA . SER A 1 100 ? -5.293 -1.942 -1.755 1.00 80.94 100 SER A CA 1
ATOM 844 C C . SER A 1 100 ? -5.851 -2.953 -0.767 1.00 80.94 100 SER A C 1
ATOM 846 O O . SER A 1 100 ? -6.066 -4.116 -1.105 1.00 80.94 100 SER A O 1
ATOM 848 N N . GLN A 1 101 ? -6.083 -2.512 0.464 1.00 78.69 101 GLN A N 1
ATOM 849 C CA . GLN A 1 101 ? -6.675 -3.330 1.506 1.00 78.69 101 GLN A CA 1
ATOM 850 C C . GLN A 1 101 ? -7.654 -2.507 2.332 1.00 78.69 101 GLN A C 1
ATOM 852 O O . GLN A 1 101 ? -7.371 -1.382 2.739 1.00 78.69 101 GLN A O 1
ATOM 857 N N . ARG A 1 102 ? -8.810 -3.105 2.615 1.00 82.38 102 ARG A N 1
ATOM 858 C CA . ARG A 1 102 ? -9.804 -2.563 3.539 1.00 82.38 102 ARG A CA 1
ATOM 859 C C . ARG A 1 102 ? -9.891 -3.466 4.758 1.00 82.38 102 ARG A C 1
ATOM 861 O O . ARG A 1 102 ? -9.973 -4.685 4.624 1.00 82.38 102 ARG A O 1
ATOM 868 N N . ILE A 1 103 ? -9.866 -2.862 5.937 1.00 83.25 103 ILE A N 1
ATOM 869 C CA . ILE A 1 103 ? -9.859 -3.555 7.223 1.00 83.25 103 ILE A CA 1
ATOM 870 C C . ILE A 1 103 ? -10.996 -2.992 8.062 1.00 83.25 103 ILE A C 1
ATOM 872 O O . ILE A 1 103 ? -11.079 -1.783 8.279 1.00 83.25 103 ILE A O 1
ATOM 876 N N . ASN A 1 104 ? -11.874 -3.874 8.535 1.00 82.94 104 ASN A N 1
ATOM 877 C CA . ASN A 1 104 ? -12.948 -3.488 9.440 1.00 82.94 104 ASN A CA 1
ATOM 878 C C . ASN A 1 104 ? -12.363 -3.176 10.821 1.00 82.94 104 ASN A C 1
ATOM 880 O O . ASN A 1 104 ? -11.640 -3.985 11.404 1.00 82.94 104 ASN A O 1
ATOM 884 N N . LEU A 1 105 ? -12.691 -1.999 11.336 1.00 83.38 105 LEU A N 1
ATOM 885 C CA . LEU A 1 105 ? -12.292 -1.521 12.648 1.00 83.38 105 LEU A CA 1
ATOM 886 C C . LEU A 1 105 ? -13.387 -1.826 13.680 1.00 83.38 105 LEU A C 1
ATOM 888 O O . LEU A 1 105 ? -14.579 -1.806 13.363 1.00 83.38 105 LEU A O 1
ATOM 892 N N . PRO A 1 106 ? -13.020 -2.089 14.942 1.00 80.44 106 PRO A N 1
ATOM 893 C CA . PRO A 1 106 ? -13.989 -2.122 16.027 1.00 80.44 106 PRO A CA 1
ATOM 894 C C . PRO A 1 106 ? -14.584 -0.734 16.280 1.00 80.44 106 PRO A C 1
ATOM 896 O O . PRO A 1 106 ? -13.862 0.258 16.257 1.00 80.44 106 PRO A O 1
ATOM 899 N N . LYS A 1 107 ? -15.867 -0.680 16.669 1.00 79.31 107 LYS A N 1
ATOM 900 C CA . LYS A 1 107 ? -16.590 0.569 17.000 1.00 79.31 107 LYS A CA 1
ATOM 901 C C . LYS A 1 107 ? -15.898 1.463 18.032 1.00 79.31 107 LYS A C 1
ATOM 903 O O . LYS A 1 107 ? -16.178 2.653 18.094 1.00 79.31 107 LYS A O 1
ATOM 908 N N . ALA A 1 108 ? -15.047 0.879 18.869 1.00 74.44 108 ALA A N 1
ATOM 909 C CA . ALA A 1 108 ? -14.342 1.580 19.931 1.00 74.44 108 ALA A CA 1
ATOM 910 C C . ALA A 1 108 ? -13.101 2.358 19.430 1.00 74.44 108 ALA A C 1
ATOM 912 O O . ALA A 1 108 ? -12.463 3.069 20.205 1.00 74.44 108 ALA A O 1
ATOM 913 N N . VAL A 1 109 ? -12.759 2.250 18.139 1.00 77.50 109 VAL A N 1
ATOM 914 C CA . VAL A 1 109 ? -11.709 3.048 17.499 1.00 77.50 109 VAL A CA 1
ATOM 915 C C . VAL A 1 109 ? -12.239 4.446 17.192 1.00 77.50 109 VAL A C 1
ATOM 917 O O . VAL A 1 109 ? -13.071 4.632 16.306 1.00 77.50 109 VAL A O 1
ATOM 920 N N . THR A 1 110 ? -11.732 5.441 17.915 1.00 69.44 110 THR A N 1
ATOM 921 C CA . THR A 1 110 ? -12.168 6.841 17.775 1.00 69.44 110 THR A CA 1
ATOM 922 C C . THR A 1 110 ? -11.031 7.798 17.409 1.00 69.44 110 THR A C 1
ATOM 924 O O . THR A 1 110 ? -11.293 8.912 16.956 1.00 69.44 110 THR A O 1
ATOM 927 N N . GLY A 1 111 ? -9.772 7.368 17.550 1.00 72.75 111 GLY A N 1
ATOM 928 C CA . GLY A 1 111 ? -8.577 8.185 17.319 1.00 72.75 111 GLY A CA 1
ATOM 929 C C . GLY A 1 111 ? -7.936 8.041 15.933 1.00 72.75 111 GLY A C 1
ATOM 930 O O . GLY A 1 111 ? -8.299 7.178 15.130 1.00 72.75 111 GLY A O 1
ATOM 931 N N . GLN A 1 112 ? -6.935 8.887 15.670 1.00 78.81 112 GLN A N 1
ATOM 932 C CA . GLN A 1 112 ? -6.022 8.701 14.539 1.00 78.81 112 GLN A CA 1
ATOM 933 C C . GLN A 1 112 ? -5.069 7.526 14.819 1.00 78.81 112 GLN A C 1
ATOM 935 O O . GLN A 1 112 ? -4.631 7.366 15.960 1.00 78.81 112 GLN A O 1
ATOM 940 N N . PRO A 1 113 ? -4.726 6.705 13.811 1.00 85.12 113 PRO A N 1
ATOM 941 C CA . PRO A 1 113 ? -3.779 5.621 14.005 1.00 85.12 113 PRO A CA 1
ATOM 942 C C . PRO A 1 113 ? -2.350 6.149 14.100 1.00 85.12 113 PRO A C 1
ATOM 944 O O . PRO A 1 113 ? -1.936 7.014 13.327 1.00 85.12 113 PRO A O 1
ATOM 947 N N . LYS A 1 114 ? -1.554 5.531 14.967 1.00 86.88 114 LYS A N 1
ATOM 948 C CA . LYS A 1 114 ? -0.101 5.555 14.841 1.00 86.88 114 LYS A CA 1
ATOM 949 C C . LYS A 1 114 ? 0.313 4.494 13.826 1.00 86.88 114 LYS A C 1
ATOM 951 O O . LYS A 1 114 ? -0.040 3.325 13.975 1.00 86.88 114 LYS A O 1
ATOM 956 N N . ILE A 1 115 ? 1.073 4.904 12.816 1.00 83.75 115 ILE A N 1
ATOM 957 C CA . ILE A 1 115 ? 1.556 4.020 11.752 1.00 83.75 115 ILE A CA 1
ATOM 958 C C . ILE A 1 115 ? 3.063 3.855 11.906 1.00 83.75 115 ILE A C 1
ATOM 960 O O . ILE A 1 115 ? 3.798 4.837 12.004 1.00 83.75 115 ILE A O 1
ATOM 964 N N . ILE A 1 116 ? 3.512 2.606 11.939 1.00 84.31 116 ILE A N 1
ATOM 965 C CA . ILE A 1 116 ? 4.923 2.231 11.948 1.00 84.31 116 ILE A CA 1
ATOM 966 C C . ILE A 1 116 ? 5.148 1.363 10.717 1.00 84.31 116 ILE A C 1
ATOM 968 O O . ILE A 1 116 ? 4.467 0.361 10.523 1.00 84.31 116 ILE A O 1
ATOM 972 N N . GLN A 1 117 ? 6.091 1.757 9.870 1.00 77.00 117 GLN A N 1
ATOM 973 C CA . GLN A 1 117 ? 6.360 1.074 8.615 1.00 77.00 117 GLN A CA 1
ATOM 974 C C . GLN A 1 117 ? 7.838 0.724 8.526 1.00 77.00 117 GLN A C 1
ATOM 976 O O . GLN A 1 117 ? 8.700 1.593 8.641 1.00 77.00 117 GLN A O 1
ATOM 981 N N . THR A 1 118 ? 8.111 -0.555 8.301 1.00 76.75 118 THR A N 1
ATOM 982 C CA . THR A 1 118 ? 9.438 -1.077 7.984 1.00 76.75 118 THR A CA 1
ATOM 983 C C . THR A 1 118 ? 9.443 -1.620 6.552 1.00 76.75 118 THR A C 1
ATOM 985 O O . THR A 1 118 ? 8.478 -1.459 5.792 1.00 76.75 118 THR A O 1
ATOM 988 N N . GLU A 1 119 ? 10.550 -2.229 6.132 1.00 68.50 119 GLU A N 1
ATOM 989 C CA . GLU A 1 119 ? 10.638 -2.856 4.810 1.00 68.50 119 GLU A CA 1
ATOM 990 C C . GLU A 1 119 ? 9.603 -3.982 4.648 1.00 68.50 119 GLU A C 1
ATOM 992 O O . GLU A 1 119 ? 8.911 -4.031 3.631 1.00 68.50 119 GLU A O 1
ATOM 997 N N . GLU A 1 120 ? 9.416 -4.803 5.682 1.00 71.75 120 GLU A N 1
ATOM 998 C CA . GLU A 1 120 ? 8.627 -6.043 5.621 1.00 71.75 120 GLU A CA 1
ATOM 999 C C . GLU A 1 120 ? 7.240 -5.943 6.276 1.00 71.75 120 GLU A C 1
ATOM 1001 O O . GLU A 1 120 ? 6.358 -6.770 6.022 1.00 71.75 120 GLU A O 1
ATOM 1006 N N . ILE A 1 121 ? 7.042 -4.973 7.171 1.00 78.06 121 ILE A N 1
ATOM 1007 C CA . ILE A 1 121 ? 5.863 -4.912 8.038 1.00 78.06 121 ILE A CA 1
ATOM 1008 C C . ILE A 1 121 ? 5.287 -3.496 8.045 1.00 78.06 121 ILE A C 1
ATOM 1010 O O . ILE A 1 121 ? 6.009 -2.503 8.127 1.00 78.06 121 ILE A O 1
ATOM 1014 N N . ILE A 1 122 ? 3.960 -3.416 8.015 1.00 79.50 122 ILE A N 1
ATOM 1015 C CA . ILE A 1 122 ? 3.209 -2.207 8.344 1.00 79.50 122 ILE A CA 1
ATOM 1016 C C . ILE A 1 122 ? 2.401 -2.507 9.604 1.00 79.50 122 ILE A C 1
ATOM 1018 O O . ILE A 1 122 ? 1.580 -3.427 9.630 1.00 79.50 122 ILE A O 1
ATOM 1022 N N . GLU A 1 123 ? 2.636 -1.736 10.655 1.00 84.56 123 GLU A N 1
ATOM 1023 C CA . GLU A 1 123 ? 1.905 -1.812 11.912 1.00 84.56 123 GLU A CA 1
ATOM 1024 C C . GLU A 1 123 ? 1.049 -0.565 12.084 1.00 84.56 123 GLU A C 1
ATOM 1026 O O . GLU A 1 123 ? 1.510 0.566 11.925 1.00 84.56 123 GLU A O 1
ATOM 1031 N N . ILE A 1 124 ? -0.218 -0.781 12.416 1.00 84.94 124 ILE A N 1
ATOM 1032 C CA . ILE A 1 124 ? -1.218 0.268 12.561 1.00 84.94 124 ILE A CA 1
ATOM 1033 C C . ILE A 1 124 ? -1.842 0.092 13.933 1.00 84.94 124 ILE A C 1
ATOM 1035 O O . ILE A 1 124 ? -2.425 -0.950 14.239 1.00 84.94 124 ILE A O 1
ATOM 1039 N N . ILE A 1 125 ? -1.661 1.098 14.779 1.00 86.31 125 ILE A N 1
ATOM 1040 C CA . ILE A 1 125 ? -2.032 1.054 16.188 1.00 86.31 125 ILE A CA 1
ATOM 1041 C C . ILE A 1 125 ? -3.055 2.152 16.430 1.00 86.31 125 ILE A C 1
ATOM 1043 O O . ILE A 1 125 ? -2.751 3.336 16.286 1.00 86.31 125 ILE A O 1
ATOM 1047 N N . TYR A 1 126 ? -4.260 1.758 16.818 1.00 85.25 126 TYR A N 1
ATOM 1048 C CA . TYR A 1 126 ? -5.281 2.681 17.292 1.00 85.25 126 TYR A CA 1
ATOM 1049 C C . TYR A 1 126 ? -5.361 2.642 18.804 1.00 85.25 126 TYR A C 1
ATO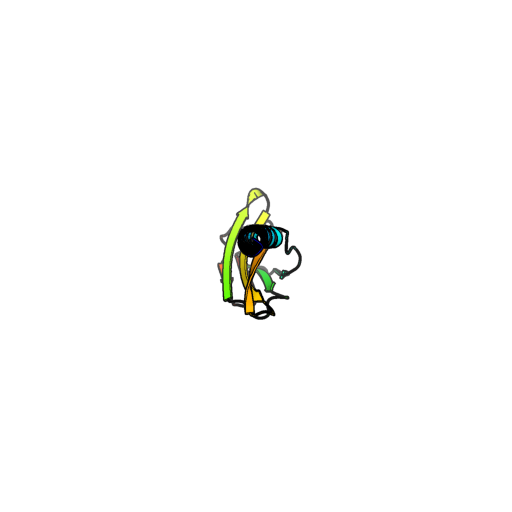M 1051 O O . TYR A 1 126 ? -5.332 1.565 19.398 1.00 85.25 126 TYR A O 1
ATOM 1059 N N . GLU A 1 127 ? -5.555 3.806 19.408 1.00 79.75 127 GLU A N 1
ATOM 1060 C CA . GLU A 1 127 ? -6.029 3.896 20.781 1.00 79.75 127 GLU A CA 1
ATOM 1061 C C . GLU A 1 127 ? -7.541 3.657 20.824 1.00 79.75 127 GLU A C 1
ATOM 1063 O O . GLU A 1 127 ? -8.303 4.149 19.984 1.00 79.75 127 GLU A O 1
ATOM 1068 N N . VAL A 1 128 ? -7.967 2.878 21.812 1.00 75.69 128 VAL A N 1
ATOM 1069 C CA . VAL A 1 128 ? -9.364 2.552 22.074 1.00 75.69 128 VAL A CA 1
ATOM 1070 C C . VAL A 1 128 ? -9.803 3.364 23.281 1.00 75.69 128 VAL A C 1
ATOM 1072 O O . VAL A 1 128 ? -9.270 3.191 24.380 1.00 75.69 128 VAL A O 1
ATOM 1075 N N . GLN A 1 129 ? -10.784 4.246 23.101 1.00 65.38 129 GLN A N 1
ATOM 1076 C CA . GLN A 1 129 ? -11.424 4.870 24.252 1.00 65.38 129 GLN A CA 1
ATOM 1077 C C . GLN A 1 129 ? -12.305 3.833 24.943 1.00 65.38 129 GLN A C 1
ATOM 1079 O O . GLN A 1 129 ? -13.088 3.132 24.296 1.00 65.38 129 GLN A O 1
ATOM 1084 N N . LYS A 1 130 ? -12.172 3.724 26.271 1.00 57.38 130 LYS A N 1
ATOM 1085 C CA . LYS A 1 130 ? -13.104 2.914 27.054 1.00 57.38 130 LYS A CA 1
ATOM 1086 C C . LYS A 1 130 ? -14.525 3.423 26.789 1.00 57.38 130 LYS A C 1
ATOM 1088 O O . LYS A 1 130 ? -14.722 4.639 26.821 1.00 57.38 130 LYS A O 1
ATOM 1093 N N . PRO A 1 131 ? -15.505 2.535 26.556 1.00 54.16 131 PRO A N 1
ATOM 1094 C CA . PRO A 1 131 ? -16.890 2.943 26.706 1.00 54.16 131 PRO A CA 1
ATOM 1095 C C . PRO A 1 131 ? -17.054 3.431 28.151 1.00 54.16 131 PRO A C 1
ATOM 1097 O O . PRO A 1 131 ? -16.663 2.719 29.080 1.00 54.16 131 PRO A O 1
ATOM 1100 N N . ASN A 1 132 ? -17.516 4.673 28.309 1.00 47.66 132 ASN A N 1
ATOM 1101 C CA . ASN A 1 132 ? -17.940 5.201 29.607 1.00 47.66 132 ASN A CA 1
ATOM 1102 C C . ASN A 1 132 ? -19.045 4.328 30.205 1.00 47.66 132 ASN A C 1
ATOM 1104 O O . ASN A 1 132 ? -19.896 3.850 29.419 1.00 47.66 132 ASN A O 1
#